Protein AF-A0A433J4X3-F1 (afdb_monomer_lite)

Structure (mmCIF, N/CA/C/O backbone):
data_AF-A0A433J4X3-F1
#
_entry.id   AF-A0A433J4X3-F1
#
loop_
_atom_site.group_PDB
_atom_site.id
_atom_site.type_symbol
_atom_site.label_atom_id
_atom_site.label_alt_id
_atom_site.label_comp_id
_atom_site.label_asym_id
_atom_site.label_entity_id
_atom_site.label_seq_id
_atom_site.pdbx_PDB_ins_code
_atom_site.Cartn_x
_atom_site.Cartn_y
_atom_site.Cartn_z
_atom_site.occupancy
_atom_site.B_iso_or_equiv
_atom_site.auth_seq_id
_atom_site.auth_comp_id
_atom_site.auth_asym_id
_atom_site.auth_atom_id
_atom_site.pdbx_PDB_model_num
ATOM 1 N N . MET A 1 1 ? 2.287 26.357 14.804 1.00 35.00 1 MET A N 1
ATOM 2 C CA . MET A 1 1 ? 3.173 26.272 13.623 1.00 35.00 1 MET A CA 1
ATOM 3 C C . MET A 1 1 ? 3.829 24.901 13.624 1.00 35.00 1 MET A C 1
ATOM 5 O O . MET A 1 1 ? 4.720 24.674 14.429 1.00 35.00 1 MET A O 1
ATOM 9 N N . MET A 1 2 ? 3.340 23.962 12.811 1.00 36.38 2 MET A N 1
ATOM 10 C CA . MET A 1 2 ? 4.024 22.681 12.605 1.00 36.38 2 MET A CA 1
ATOM 11 C C . MET A 1 2 ? 5.151 22.910 11.601 1.00 36.38 2 MET A C 1
ATOM 13 O O . MET A 1 2 ? 4.906 23.306 10.465 1.00 36.38 2 MET A O 1
ATOM 17 N N . THR A 1 3 ? 6.387 22.731 12.049 1.00 40.00 3 THR A N 1
ATOM 18 C CA . THR A 1 3 ? 7.585 22.833 11.221 1.00 40.00 3 THR A CA 1
ATOM 19 C C . THR A 1 3 ? 7.643 21.631 10.280 1.00 40.00 3 THR A C 1
ATOM 21 O O . THR A 1 3 ? 7.841 20.490 10.691 1.00 40.00 3 THR A O 1
ATOM 24 N N . THR A 1 4 ? 7.439 21.878 8.990 1.00 45.84 4 THR A N 1
ATOM 25 C CA . THR A 1 4 ? 7.621 20.883 7.932 1.00 45.84 4 THR A CA 1
ATOM 26 C C . THR A 1 4 ? 9.094 20.487 7.868 1.00 45.84 4 THR A C 1
ATOM 28 O O . THR A 1 4 ? 9.933 21.303 7.497 1.00 45.84 4 THR A O 1
ATOM 31 N N . ASN A 1 5 ? 9.430 19.247 8.229 1.00 43.75 5 ASN A N 1
ATOM 32 C CA . ASN A 1 5 ? 10.753 18.677 7.980 1.00 43.75 5 ASN A CA 1
ATOM 33 C C . ASN A 1 5 ? 10.866 18.301 6.483 1.00 43.75 5 ASN A C 1
ATOM 35 O O . ASN A 1 5 ? 10.242 17.326 6.062 1.00 43.75 5 ASN A O 1
ATOM 39 N N . PRO A 1 6 ? 11.653 19.022 5.666 1.00 46.12 6 PRO A N 1
ATOM 40 C CA . PRO A 1 6 ? 11.656 18.905 4.201 1.00 46.12 6 PRO A CA 1
ATOM 41 C C . PRO A 1 6 ? 12.252 17.590 3.654 1.00 46.12 6 PRO A C 1
ATOM 43 O O . PRO A 1 6 ? 12.375 17.424 2.445 1.00 46.12 6 PRO A O 1
ATOM 46 N N . ARG A 1 7 ? 12.645 16.642 4.516 1.00 50.00 7 ARG A N 1
ATOM 47 C CA . ARG A 1 7 ? 13.351 15.407 4.125 1.00 50.00 7 ARG A CA 1
ATOM 48 C C . ARG A 1 7 ? 12.461 14.178 3.910 1.00 50.00 7 ARG A C 1
ATOM 50 O O . ARG A 1 7 ? 12.948 13.190 3.377 1.00 50.00 7 ARG A O 1
ATOM 57 N N . ALA A 1 8 ? 11.183 14.206 4.288 1.00 50.12 8 ALA A N 1
ATOM 58 C CA . ALA A 1 8 ? 10.330 13.009 4.258 1.00 50.12 8 ALA A CA 1
ATOM 59 C C . ALA A 1 8 ? 9.832 12.612 2.850 1.00 50.12 8 ALA A C 1
ATOM 61 O O . ALA A 1 8 ? 9.922 11.439 2.486 1.00 50.12 8 ALA A O 1
ATOM 62 N N . ALA A 1 9 ? 9.379 13.569 2.032 1.00 56.31 9 ALA A N 1
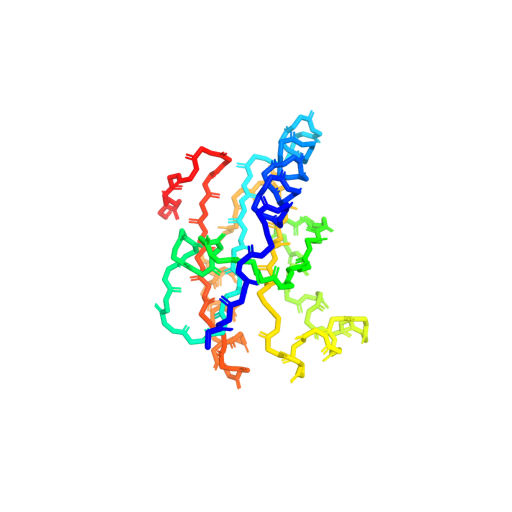ATOM 63 C CA . ALA A 1 9 ? 8.945 13.299 0.655 1.00 56.31 9 ALA A CA 1
ATOM 64 C C . ALA A 1 9 ? 10.083 12.774 -0.259 1.00 56.31 9 ALA A C 1
ATOM 66 O O . ALA A 1 9 ? 9.862 11.791 -0.972 1.00 56.31 9 ALA A O 1
ATOM 67 N N . PRO A 1 10 ? 11.326 13.308 -0.185 1.00 62.28 10 PRO A N 1
ATOM 68 C CA . PRO A 1 10 ? 12.467 12.751 -0.918 1.00 62.28 10 PRO A CA 1
ATOM 69 C C . PRO A 1 10 ? 12.773 11.284 -0.583 1.00 62.28 10 PRO A C 1
ATOM 71 O O . PRO A 1 10 ? 13.151 10.517 -1.466 1.00 62.28 10 PRO A O 1
ATOM 74 N N . ILE A 1 11 ? 12.595 10.870 0.679 1.00 70.75 11 ILE A N 1
ATOM 75 C CA . ILE A 1 11 ? 12.888 9.497 1.121 1.00 70.75 11 ILE A CA 1
ATOM 76 C C . ILE A 1 11 ? 11.893 8.504 0.516 1.00 70.75 11 ILE A C 1
ATOM 78 O O . ILE A 1 11 ? 12.295 7.438 0.051 1.00 70.75 11 ILE A O 1
ATOM 82 N N . LEU A 1 12 ? 10.601 8.837 0.501 1.00 74.19 12 LEU A N 1
ATOM 83 C CA . LEU A 1 12 ? 9.590 7.967 -0.095 1.00 74.19 12 LEU A CA 1
ATOM 84 C C . LEU A 1 12 ? 9.782 7.840 -1.612 1.00 74.19 12 LEU A C 1
ATOM 86 O O . LEU A 1 12 ? 9.757 6.726 -2.132 1.00 74.19 12 LEU A O 1
ATOM 90 N N . ALA A 1 13 ? 10.052 8.953 -2.301 1.00 77.50 13 ALA A N 1
ATOM 91 C CA . ALA A 1 13 ? 10.340 8.949 -3.733 1.00 77.50 13 ALA A CA 1
ATOM 92 C C . ALA A 1 13 ? 11.565 8.079 -4.070 1.00 77.50 13 ALA A C 1
ATOM 94 O O . ALA A 1 13 ? 11.505 7.255 -4.982 1.00 77.50 13 ALA A O 1
ATOM 95 N N . ALA A 1 14 ? 12.645 8.188 -3.288 1.00 80.88 14 ALA A N 1
ATOM 96 C CA . ALA A 1 14 ? 13.832 7.352 -3.457 1.00 80.88 14 ALA A CA 1
ATOM 97 C C . ALA A 1 14 ? 13.534 5.860 -3.222 1.00 80.88 14 ALA A C 1
ATOM 99 O O . ALA A 1 14 ? 13.976 5.014 -3.996 1.00 80.88 14 ALA A O 1
ATOM 100 N N . ARG A 1 15 ? 12.740 5.519 -2.194 1.00 80.06 15 ARG A N 1
ATOM 101 C CA . ARG A 1 15 ? 12.317 4.130 -1.938 1.00 80.06 15 ARG A CA 1
ATOM 102 C C . ARG A 1 15 ? 11.501 3.569 -3.100 1.00 80.06 15 ARG A C 1
ATOM 104 O O . ARG A 1 15 ? 11.771 2.454 -3.535 1.00 80.06 15 ARG A O 1
ATOM 111 N N . ILE A 1 16 ? 10.544 4.339 -3.618 1.00 82.88 16 ILE A N 1
ATOM 112 C CA . ILE A 1 16 ? 9.741 3.949 -4.784 1.00 82.88 16 ILE A CA 1
ATOM 113 C C . ILE A 1 16 ? 10.646 3.720 -5.995 1.00 82.88 16 ILE A C 1
ATOM 115 O O . ILE A 1 16 ? 10.572 2.655 -6.599 1.00 82.88 16 ILE A O 1
ATOM 119 N N . ALA A 1 17 ? 11.557 4.648 -6.300 1.00 84.88 17 ALA A N 1
ATOM 120 C CA . ALA A 1 17 ? 12.494 4.509 -7.415 1.00 84.88 17 ALA A CA 1
ATOM 121 C C . ALA A 1 17 ? 13.345 3.228 -7.319 1.00 84.88 17 ALA A C 1
ATOM 123 O O . ALA A 1 17 ? 13.544 2.540 -8.325 1.00 84.88 17 ALA A O 1
ATOM 124 N N . THR A 1 18 ? 13.784 2.857 -6.113 1.00 86.44 18 THR A N 1
ATOM 125 C CA . THR A 1 18 ? 14.485 1.589 -5.869 1.00 86.44 18 THR A CA 1
ATOM 126 C C . THR A 1 18 ? 13.606 0.381 -6.193 1.00 86.44 18 THR A C 1
ATOM 128 O O . THR A 1 18 ? 14.058 -0.530 -6.884 1.00 86.44 18 THR A O 1
ATOM 131 N N . PHE A 1 19 ? 12.343 0.362 -5.755 1.00 85.31 19 PHE A N 1
ATOM 132 C CA . PHE A 1 19 ? 11.434 -0.755 -6.050 1.00 85.31 19 PHE A CA 1
ATOM 133 C C . PHE A 1 19 ? 11.106 -0.870 -7.538 1.00 85.31 19 PHE A C 1
ATOM 135 O O . PHE A 1 19 ? 11.081 -1.973 -8.082 1.00 85.31 19 PHE A O 1
ATOM 142 N N . VAL A 1 20 ? 10.918 0.262 -8.213 1.00 85.75 20 VAL A N 1
ATOM 143 C CA . VAL A 1 20 ? 10.679 0.306 -9.659 1.00 85.75 20 VAL A CA 1
ATOM 144 C C . VAL A 1 20 ? 11.883 -0.255 -10.411 1.00 85.75 20 VAL A C 1
ATOM 146 O O . VAL A 1 20 ? 11.716 -1.110 -11.278 1.00 85.75 20 VAL A O 1
ATOM 149 N N . SER A 1 21 ? 13.094 0.144 -10.016 1.00 86.75 21 SER A N 1
ATOM 150 C CA . SER A 1 21 ? 14.344 -0.389 -10.577 1.00 86.75 21 SER A CA 1
ATOM 151 C C . SER A 1 21 ? 14.513 -1.891 -10.312 1.00 86.75 21 SER A C 1
ATOM 153 O O . SER A 1 21 ? 15.135 -2.590 -11.104 1.00 86.75 21 SER A O 1
ATOM 155 N N . ALA A 1 22 ? 13.912 -2.404 -9.235 1.00 86.56 22 ALA A N 1
ATOM 156 C CA . ALA A 1 22 ? 13.862 -3.826 -8.900 1.00 86.56 22 ALA A CA 1
ATOM 157 C C . ALA A 1 22 ? 12.695 -4.588 -9.570 1.00 86.56 22 ALA A C 1
ATOM 159 O O . ALA A 1 22 ? 12.395 -5.713 -9.173 1.00 86.56 22 ALA A O 1
ATOM 160 N N . GLY A 1 23 ? 12.015 -4.000 -10.562 1.00 87.62 23 GLY A N 1
ATOM 161 C CA . GLY A 1 23 ? 10.952 -4.675 -11.315 1.00 87.62 23 GLY A CA 1
ATOM 162 C C . GLY A 1 23 ? 9.583 -4.676 -10.630 1.00 87.62 23 GLY A C 1
ATOM 163 O O . GLY A 1 23 ? 8.747 -5.528 -10.929 1.00 87.62 23 GLY A O 1
ATOM 164 N N . ARG A 1 24 ? 9.321 -3.722 -9.726 1.00 87.50 24 ARG A N 1
ATOM 165 C CA . ARG A 1 24 ? 8.017 -3.526 -9.069 1.00 87.50 24 ARG A CA 1
ATOM 166 C C . ARG A 1 24 ? 7.354 -2.227 -9.559 1.00 87.50 24 ARG A C 1
ATOM 168 O O . ARG A 1 24 ? 7.376 -1.227 -8.842 1.00 87.50 24 ARG A O 1
ATOM 175 N N . PRO A 1 25 ? 6.806 -2.189 -10.788 1.00 88.00 25 PRO A N 1
ATOM 176 C CA . PRO A 1 25 ? 6.322 -0.950 -11.388 1.00 88.00 25 PRO A CA 1
ATOM 177 C C . PRO A 1 25 ? 4.891 -0.575 -10.973 1.00 88.00 25 PRO A C 1
ATOM 179 O O . PRO A 1 25 ? 4.354 0.382 -11.520 1.00 88.00 25 PRO A O 1
ATOM 182 N N . TYR A 1 26 ? 4.257 -1.310 -10.054 1.00 88.94 26 TYR A N 1
ATOM 183 C CA . TYR A 1 26 ? 2.890 -1.046 -9.597 1.00 88.94 26 TYR A CA 1
ATOM 184 C C . TYR A 1 26 ? 2.866 -0.792 -8.094 1.00 88.94 26 TYR A C 1
ATOM 186 O O . TYR A 1 26 ? 3.521 -1.502 -7.329 1.00 88.94 26 TYR A O 1
ATOM 194 N N . LEU A 1 27 ? 2.083 0.191 -7.665 1.00 88.94 27 LEU A N 1
ATOM 195 C CA . LEU A 1 27 ? 1.948 0.593 -6.274 1.00 88.94 27 LEU A CA 1
ATOM 196 C C . LEU A 1 27 ? 0.490 0.474 -5.845 1.00 88.94 27 LEU A C 1
ATOM 198 O O . LEU A 1 27 ? -0.411 0.972 -6.515 1.00 88.94 27 LEU A O 1
ATOM 202 N N . VAL A 1 28 ? 0.260 -0.152 -4.694 1.00 89.81 28 VAL A N 1
ATOM 203 C CA . VAL A 1 28 ? -1.010 -0.033 -3.979 1.00 89.81 28 VAL A CA 1
ATOM 204 C C . VAL A 1 28 ? -0.785 0.840 -2.758 1.00 89.81 28 VAL A C 1
ATOM 206 O O . VAL A 1 28 ? -0.006 0.503 -1.867 1.00 89.81 28 VAL A O 1
ATOM 209 N N . TRP A 1 29 ? -1.487 1.958 -2.714 1.00 89.56 29 TRP A N 1
ATOM 210 C CA . TRP A 1 29 ? -1.460 2.909 -1.618 1.00 89.56 29 TRP A CA 1
ATOM 211 C C . TRP A 1 29 ? -2.604 2.610 -0.670 1.00 89.56 29 TRP A C 1
ATOM 213 O O . TRP A 1 29 ? -3.744 2.513 -1.115 1.00 89.56 29 TRP A O 1
ATOM 223 N N . ALA A 1 30 ? -2.320 2.504 0.624 1.00 90.44 30 ALA A N 1
ATOM 224 C CA . ALA A 1 30 ? -3.328 2.507 1.670 1.00 90.44 30 ALA A CA 1
ATOM 225 C C . ALA A 1 30 ? -3.177 3.771 2.506 1.00 90.44 30 ALA A C 1
ATOM 227 O O . ALA A 1 30 ? -2.252 3.886 3.311 1.00 90.44 30 ALA A O 1
ATOM 228 N N . ILE A 1 31 ? -4.109 4.705 2.339 1.00 91.69 31 ILE A N 1
ATOM 229 C CA . ILE A 1 31 ? -4.118 5.972 3.074 1.00 91.69 31 ILE A CA 1
ATOM 230 C C . ILE A 1 31 ? -5.297 5.962 4.050 1.00 91.69 31 ILE A C 1
ATOM 232 O O . ILE A 1 31 ? -6.400 5.579 3.657 1.00 91.69 31 ILE A O 1
ATOM 236 N N . PRO A 1 32 ? -5.097 6.345 5.319 1.00 91.19 32 PRO A N 1
ATOM 237 C CA . PRO A 1 32 ? -6.205 6.532 6.238 1.00 91.19 32 PRO A CA 1
ATOM 238 C C . PRO A 1 32 ? -7.033 7.756 5.831 1.00 91.19 32 PRO A C 1
ATOM 240 O O . PRO A 1 32 ? -6.482 8.825 5.570 1.00 91.19 32 PRO A O 1
ATOM 243 N N . GLY A 1 33 ? -8.356 7.596 5.801 1.00 88.06 33 GLY A N 1
ATOM 244 C CA . GLY A 1 33 ? -9.281 8.623 5.313 1.00 88.06 33 GLY A CA 1
ATOM 245 C C . GLY A 1 33 ? -9.422 8.651 3.786 1.00 88.06 33 GLY A C 1
ATOM 246 O O . GLY A 1 33 ? -9.165 7.656 3.109 1.00 88.06 33 GLY A O 1
ATOM 247 N N . ASP A 1 34 ? -9.868 9.792 3.255 1.00 86.12 34 ASP A N 1
ATOM 248 C CA . ASP A 1 34 ? -10.293 9.929 1.851 1.00 86.12 34 ASP A CA 1
ATOM 249 C C . ASP A 1 34 ? -9.334 10.714 0.952 1.00 86.12 34 ASP A C 1
ATOM 251 O O . ASP A 1 34 ? -9.543 10.781 -0.260 1.00 86.12 34 ASP A O 1
ATOM 255 N N . GLN A 1 35 ? -8.279 11.285 1.528 1.00 86.75 35 GLN A N 1
ATOM 256 C CA . GLN A 1 35 ? -7.295 12.071 0.790 1.00 86.75 35 GLN A CA 1
ATOM 257 C C . GLN A 1 35 ? -6.491 11.192 -0.193 1.00 86.75 35 GLN A C 1
ATOM 259 O O . GLN A 1 35 ? -6.063 10.094 0.181 1.00 86.75 35 GLN A O 1
ATOM 264 N N . PRO A 1 36 ? -6.262 11.646 -1.437 1.00 85.19 36 PRO A N 1
ATOM 265 C CA . PRO A 1 36 ? -5.496 10.898 -2.429 1.00 85.19 36 PRO A CA 1
ATOM 266 C C . PRO A 1 36 ? -4.001 10.797 -2.059 1.00 85.19 36 PRO A C 1
ATOM 268 O O . PRO A 1 36 ? -3.501 11.619 -1.285 1.00 85.19 36 PRO A O 1
ATOM 271 N N . PRO A 1 37 ? -3.248 9.833 -2.632 1.00 86.75 37 PRO A N 1
ATOM 272 C CA . PRO A 1 37 ? -1.841 9.602 -2.288 1.00 86.75 37 PRO A CA 1
ATOM 273 C C . PRO A 1 37 ? -0.950 10.838 -2.444 1.00 86.75 37 PRO A C 1
ATOM 275 O O . PRO A 1 37 ? -0.135 11.114 -1.565 1.00 86.75 37 PRO A O 1
ATOM 278 N N . ALA A 1 38 ? -1.139 11.614 -3.516 1.00 82.12 38 ALA A N 1
ATOM 279 C CA . ALA A 1 38 ? -0.369 12.831 -3.768 1.00 82.12 38 ALA A CA 1
ATOM 280 C C . ALA A 1 38 ? -0.497 13.856 -2.627 1.00 82.12 38 ALA A C 1
ATOM 282 O O . ALA A 1 38 ? 0.500 14.434 -2.204 1.00 82.12 38 ALA A O 1
ATOM 283 N N . GLU A 1 39 ? -1.704 14.042 -2.087 1.00 82.44 39 GLU A N 1
ATOM 284 C CA . GLU A 1 39 ? -1.957 14.955 -0.967 1.00 82.44 39 GLU A CA 1
ATOM 285 C C . GLU A 1 39 ? -1.463 14.368 0.357 1.00 82.44 39 GLU A C 1
ATOM 287 O O . GLU A 1 39 ? -0.786 15.047 1.129 1.00 82.44 39 GLU A O 1
ATOM 292 N N . ALA A 1 40 ? -1.732 13.080 0.591 1.00 82.56 40 ALA A N 1
ATOM 293 C CA . ALA A 1 40 ? -1.320 12.373 1.800 1.00 82.56 40 ALA A CA 1
ATOM 294 C C . ALA A 1 40 ? 0.199 12.399 2.024 1.00 82.56 40 ALA A C 1
ATOM 296 O O . ALA A 1 40 ? 0.654 12.393 3.166 1.00 82.56 40 ALA A O 1
ATOM 297 N N . MET A 1 41 ? 0.965 12.414 0.929 1.00 75.81 41 MET A N 1
ATOM 298 C CA . MET A 1 41 ? 2.428 12.351 0.922 1.00 75.81 41 MET A CA 1
ATOM 299 C C . MET A 1 41 ? 3.098 13.709 0.665 1.00 75.81 41 MET A C 1
ATOM 301 O O . MET A 1 41 ? 4.326 13.793 0.689 1.00 75.81 41 MET A O 1
ATOM 305 N N . ALA A 1 42 ? 2.322 14.773 0.425 1.00 74.12 42 ALA A N 1
ATOM 306 C CA . ALA A 1 42 ? 2.853 16.123 0.228 1.00 74.12 42 ALA A CA 1
ATOM 307 C C . ALA A 1 42 ? 3.459 16.699 1.520 1.00 74.12 42 ALA A C 1
ATOM 309 O O . ALA A 1 42 ? 4.401 17.493 1.478 1.00 74.12 42 ALA A O 1
ATOM 310 N N . ALA A 1 43 ? 2.934 16.289 2.676 1.00 67.81 43 ALA A N 1
ATOM 311 C CA . ALA A 1 43 ? 3.459 16.663 3.981 1.00 67.81 43 ALA A CA 1
ATOM 312 C C . ALA A 1 43 ? 4.456 15.615 4.509 1.00 67.81 43 ALA A C 1
ATOM 314 O O . ALA A 1 43 ? 4.402 14.447 4.123 1.00 67.81 43 ALA A O 1
ATOM 315 N N . PRO A 1 44 ? 5.345 15.984 5.449 1.00 65.88 44 PRO A N 1
ATOM 316 C CA . PRO A 1 44 ? 6.178 15.018 6.146 1.00 65.88 44 PRO A CA 1
ATOM 317 C C . PRO A 1 44 ? 5.325 14.065 6.985 1.00 65.88 44 PRO A C 1
ATOM 319 O O . PRO A 1 44 ? 4.974 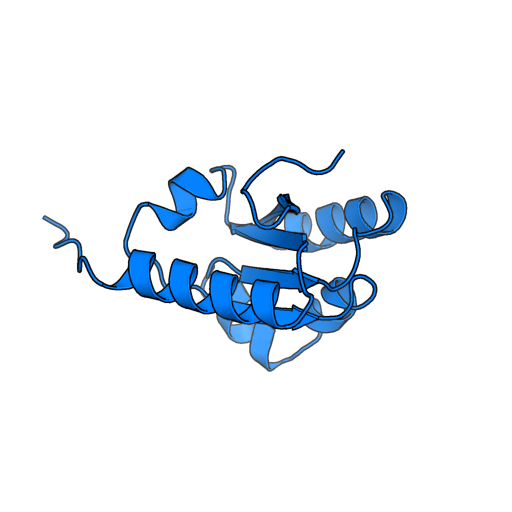14.357 8.125 1.00 65.88 44 PRO A O 1
ATOM 322 N N . CYS A 1 45 ? 4.993 12.913 6.416 1.00 67.94 45 CYS A N 1
ATOM 323 C CA . CYS A 1 45 ? 4.267 11.856 7.095 1.00 67.94 45 CYS A CA 1
ATOM 324 C C . CYS A 1 45 ? 5.176 10.645 7.309 1.00 67.94 45 CYS A C 1
ATOM 326 O O . CYS A 1 45 ? 5.999 10.292 6.458 1.00 67.94 45 CYS A O 1
ATOM 328 N N . LEU A 1 46 ? 5.003 9.969 8.446 1.00 72.19 46 LEU A N 1
ATOM 329 C CA . LEU A 1 46 ? 5.518 8.615 8.590 1.00 72.19 46 LEU A CA 1
ATOM 330 C C . LEU A 1 46 ? 4.837 7.757 7.519 1.00 72.19 46 LEU A C 1
ATOM 332 O O . LEU A 1 46 ? 3.620 7.806 7.391 1.00 72.19 46 LEU A O 1
ATOM 336 N N . SER A 1 47 ? 5.605 6.999 6.744 1.00 76.88 47 SER A N 1
ATOM 337 C CA . SER A 1 47 ? 5.072 6.046 5.771 1.00 76.88 47 SER A CA 1
ATOM 338 C C . SER A 1 47 ? 5.830 4.729 5.865 1.00 76.88 47 SER A C 1
ATOM 340 O O . SER A 1 47 ? 7.039 4.691 6.126 1.00 76.88 47 SER A O 1
ATOM 342 N N . ALA A 1 48 ? 5.110 3.631 5.663 1.00 78.88 48 ALA A N 1
ATOM 343 C CA . ALA A 1 48 ? 5.692 2.299 5.644 1.00 78.88 48 ALA A CA 1
ATOM 344 C C . ALA A 1 48 ? 5.549 1.697 4.245 1.00 78.88 48 ALA A C 1
ATOM 346 O O . ALA A 1 48 ? 4.444 1.556 3.727 1.00 78.88 48 ALA A O 1
ATOM 347 N N . THR A 1 49 ? 6.680 1.361 3.626 1.00 80.31 49 THR A N 1
ATOM 348 C CA . THR A 1 49 ? 6.711 0.723 2.308 1.00 80.31 49 THR A CA 1
ATOM 349 C C . THR A 1 49 ? 7.075 -0.744 2.446 1.00 80.31 49 THR A C 1
ATOM 351 O O . THR A 1 49 ? 8.102 -1.068 3.044 1.00 80.31 49 THR A O 1
ATOM 354 N N . PHE A 1 50 ? 6.256 -1.602 1.851 1.00 77.94 50 PHE A N 1
ATOM 355 C CA . PHE A 1 50 ? 6.386 -3.050 1.864 1.00 77.94 50 PHE A CA 1
ATOM 356 C C . PHE A 1 50 ? 6.563 -3.564 0.442 1.00 77.94 50 PHE A C 1
ATOM 358 O O . PHE A 1 50 ? 5.928 -3.078 -0.497 1.00 77.94 50 PHE A O 1
ATOM 365 N N . MET A 1 51 ? 7.394 -4.589 0.297 1.00 76.81 51 MET A N 1
ATOM 366 C CA . MET A 1 51 ? 7.469 -5.367 -0.932 1.00 76.81 51 MET A CA 1
ATOM 367 C C . MET A 1 51 ? 6.508 -6.533 -0.807 1.00 76.81 51 MET A C 1
ATOM 369 O O . MET A 1 51 ? 6.660 -7.366 0.086 1.00 76.81 51 MET A O 1
ATOM 373 N N . VAL A 1 52 ? 5.522 -6.600 -1.690 1.00 71.25 52 VAL A N 1
ATOM 374 C CA . VAL A 1 52 ? 4.591 -7.723 -1.723 1.00 71.25 52 VAL A CA 1
ATOM 375 C C . VAL A 1 52 ? 4.344 -8.108 -3.161 1.00 71.25 52 VAL A C 1
ATOM 377 O O . VAL A 1 52 ? 4.220 -7.259 -4.039 1.00 71.25 52 VAL A O 1
ATOM 380 N N . ASP A 1 53 ? 4.218 -9.402 -3.419 1.00 66.88 53 ASP A N 1
ATOM 381 C CA . ASP A 1 53 ? 3.660 -9.791 -4.698 1.00 66.88 53 ASP A CA 1
ATOM 382 C C . ASP A 1 53 ? 2.178 -9.386 -4.746 1.00 66.88 53 ASP A C 1
ATOM 384 O O . ASP A 1 53 ? 1.479 -9.377 -3.724 1.00 66.88 53 ASP A O 1
ATOM 388 N N . GLY A 1 54 ? 1.680 -9.049 -5.934 1.00 54.50 54 GLY A N 1
ATOM 389 C CA . GLY A 1 54 ? 0.357 -8.460 -6.138 1.00 54.50 54 GLY A CA 1
ATOM 390 C C . GLY A 1 54 ? -0.792 -9.342 -5.642 1.00 54.50 54 GLY A C 1
ATOM 391 O O . GLY A 1 54 ? -1.917 -8.866 -5.567 1.00 54.50 54 GLY A O 1
ATOM 392 N N . GLY A 1 55 ? -0.552 -10.604 -5.258 1.00 58.97 55 GLY A N 1
ATOM 393 C CA . GLY A 1 55 ? -1.480 -11.519 -4.577 1.00 58.97 55 GLY A CA 1
ATOM 394 C C . GLY A 1 55 ? -1.510 -11.421 -3.039 1.00 58.97 55 GLY A C 1
ATOM 395 O O . GLY A 1 55 ? -2.541 -11.735 -2.442 1.00 58.97 55 GLY A O 1
ATOM 396 N N . CYS A 1 56 ? -0.463 -10.885 -2.411 1.00 60.25 56 CYS A N 1
ATOM 397 C CA . CYS A 1 56 ? -0.172 -11.039 -0.982 1.00 60.25 56 CYS A CA 1
ATOM 398 C C . CYS A 1 56 ? -0.544 -9.839 -0.098 1.00 60.25 56 CYS A C 1
ATOM 400 O O . CYS A 1 56 ? -0.505 -9.968 1.120 1.00 60.25 56 CYS A O 1
ATOM 402 N N . ALA A 1 57 ? -0.970 -8.695 -0.650 1.00 64.88 57 ALA A N 1
ATOM 403 C CA . ALA A 1 57 ? -1.263 -7.506 0.171 1.00 64.88 57 ALA A CA 1
ATOM 404 C C . ALA A 1 57 ? -2.358 -7.727 1.243 1.00 64.88 57 ALA A C 1
ATOM 406 O O . ALA A 1 57 ? -2.355 -7.068 2.274 1.00 64.88 57 ALA A O 1
ATOM 407 N N . LEU A 1 58 ? -3.279 -8.680 1.037 1.00 67.75 58 LEU A N 1
ATOM 408 C CA . LEU A 1 58 ? -4.264 -9.057 2.063 1.00 67.75 58 LEU A CA 1
ATOM 409 C C . LEU A 1 58 ? -3.651 -9.943 3.161 1.00 67.75 58 LEU A C 1
ATOM 411 O O . LEU A 1 58 ? -4.058 -9.860 4.310 1.00 67.75 58 LEU A O 1
ATOM 415 N N . VAL A 1 59 ? -2.675 -10.786 2.812 1.00 69.56 59 VAL A N 1
ATOM 416 C CA . VAL A 1 59 ? -1.918 -11.596 3.781 1.00 69.56 59 VAL A CA 1
ATOM 417 C C . VAL A 1 59 ? -1.083 -10.679 4.671 1.00 69.56 59 VAL A C 1
ATOM 419 O O . VAL A 1 59 ? -1.010 -10.902 5.872 1.00 69.56 59 VAL A O 1
ATOM 422 N N . ALA A 1 60 ? -0.554 -9.596 4.096 1.00 68.31 60 ALA A N 1
ATOM 423 C CA . ALA A 1 60 ? 0.177 -8.571 4.825 1.00 68.31 60 A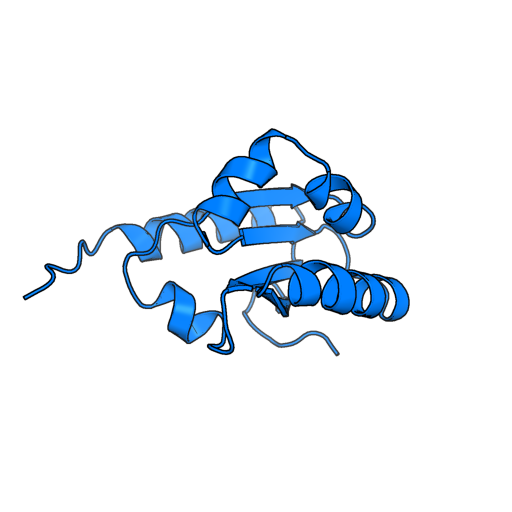LA A CA 1
ATOM 424 C C . ALA A 1 60 ? -0.677 -7.900 5.925 1.00 68.31 60 ALA A C 1
ATOM 426 O O . ALA A 1 60 ? -0.150 -7.542 6.966 1.00 68.31 60 ALA A O 1
ATOM 427 N N . LEU A 1 61 ? -2.005 -7.794 5.782 1.00 71.25 61 LEU A N 1
ATOM 428 C CA . LEU A 1 61 ? -2.856 -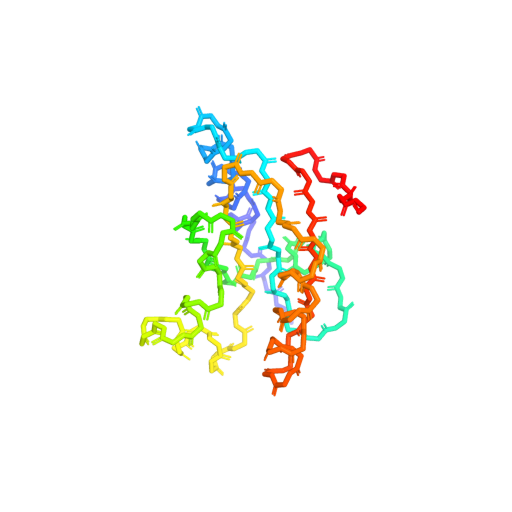7.270 6.867 1.00 71.25 61 LEU A CA 1
ATOM 429 C C . LEU A 1 61 ? -2.840 -8.132 8.139 1.00 71.25 61 LEU A C 1
ATOM 431 O O . LEU A 1 61 ? -3.080 -7.609 9.223 1.00 71.25 61 LEU A O 1
ATOM 435 N N . ASN A 1 62 ? -2.556 -9.428 8.007 1.00 72.81 62 ASN A N 1
ATOM 436 C CA . ASN A 1 62 ? -2.398 -10.339 9.141 1.00 72.81 62 ASN A CA 1
ATOM 437 C C . ASN A 1 62 ? -0.956 -10.367 9.666 1.00 72.81 62 ASN A C 1
ATOM 439 O O . ASN A 1 62 ? -0.657 -11.123 10.588 1.00 72.81 62 ASN A O 1
ATOM 443 N N . ASP A 1 63 ? -0.058 -9.571 9.081 1.00 76.19 63 ASP A N 1
ATOM 444 C CA . ASP A 1 63 ? 1.308 -9.443 9.558 1.00 76.19 63 ASP A CA 1
ATOM 445 C C . ASP A 1 63 ? 1.310 -8.630 10.871 1.00 76.19 63 ASP A C 1
ATOM 447 O O . ASP A 1 63 ? 0.848 -7.476 10.909 1.00 76.19 63 ASP A O 1
ATOM 451 N N . PRO A 1 64 ? 1.822 -9.195 11.979 1.00 74.00 64 PRO A N 1
ATOM 452 C CA . PRO A 1 64 ? 1.892 -8.489 13.254 1.00 74.00 64 PRO A CA 1
ATOM 453 C C . PRO A 1 64 ? 2.719 -7.195 13.169 1.00 74.00 64 PRO A C 1
ATOM 455 O O . PRO A 1 64 ? 2.421 -6.239 13.889 1.00 74.00 64 PRO A O 1
ATOM 458 N N . HIS A 1 65 ? 3.691 -7.100 12.257 1.00 71.75 65 HIS A N 1
ATOM 459 C CA . HIS A 1 65 ? 4.469 -5.881 12.033 1.00 71.75 65 HIS A CA 1
ATOM 460 C C . HIS A 1 65 ? 3.626 -4.758 11.413 1.00 71.75 65 HIS A C 1
ATOM 462 O O . HIS A 1 65 ? 3.821 -3.585 11.736 1.00 71.75 65 HIS A O 1
ATOM 468 N N . LEU A 1 66 ? 2.639 -5.097 10.579 1.00 77.06 66 LEU A N 1
ATOM 469 C CA . LEU A 1 66 ? 1.706 -4.132 9.988 1.00 77.06 66 LEU A CA 1
ATOM 470 C C . LEU A 1 66 ? 0.667 -3.624 10.987 1.00 77.06 66 LEU A C 1
ATOM 472 O O . LEU A 1 66 ? 0.211 -2.484 10.879 1.00 77.06 66 LEU A O 1
ATOM 476 N N . THR A 1 67 ? 0.353 -4.421 12.008 1.00 80.69 67 THR A N 1
ATOM 477 C CA . THR A 1 67 ? -0.628 -4.062 13.040 1.00 80.69 67 THR A CA 1
ATOM 478 C C . THR A 1 67 ? -0.264 -2.753 13.748 1.00 80.69 67 THR A C 1
ATOM 480 O O . THR A 1 67 ? -1.143 -1.928 14.001 1.00 80.69 67 THR A O 1
ATOM 483 N N . ALA A 1 68 ? 1.022 -2.516 14.032 1.00 82.75 68 ALA A N 1
ATOM 484 C CA . ALA A 1 68 ? 1.473 -1.272 14.659 1.00 82.75 68 ALA A CA 1
ATOM 485 C C . ALA A 1 68 ? 1.248 -0.051 13.750 1.00 82.75 68 ALA A C 1
ATOM 487 O O . ALA A 1 68 ? 0.699 0.955 14.197 1.00 82.75 68 ALA A O 1
ATOM 488 N N . TYR A 1 69 ? 1.595 -0.156 12.464 1.00 86.69 69 TYR A N 1
ATOM 489 C CA . TYR A 1 69 ? 1.386 0.921 11.494 1.00 86.69 69 TYR A CA 1
ATOM 490 C C . TYR A 1 69 ? -0.102 1.231 11.276 1.00 86.69 69 TYR A C 1
ATOM 492 O O . TYR A 1 69 ? -0.485 2.399 11.242 1.00 86.69 69 TYR A O 1
ATOM 500 N N . ILE A 1 70 ? -0.948 0.198 11.205 1.00 85.56 70 ILE A N 1
ATOM 501 C CA . ILE A 1 70 ? -2.406 0.338 11.067 1.00 85.56 70 ILE A CA 1
ATOM 502 C C . ILE A 1 70 ? -3.010 1.028 12.295 1.00 85.56 70 ILE A C 1
ATOM 504 O O . ILE A 1 70 ? -3.816 1.950 12.156 1.00 85.56 70 ILE A O 1
ATOM 508 N N . ARG A 1 71 ? -2.603 0.618 13.506 1.00 84.62 71 ARG A N 1
ATOM 509 C CA . ARG A 1 71 ? -3.040 1.251 14.764 1.00 84.62 71 ARG A CA 1
ATOM 510 C C . ARG A 1 71 ? -2.659 2.727 14.821 1.00 84.62 71 ARG A C 1
ATOM 512 O O . ARG A 1 71 ? -3.463 3.541 15.257 1.00 84.62 71 ARG A O 1
ATOM 519 N N . LEU A 1 72 ? -1.461 3.063 14.349 1.00 87.94 72 LEU A N 1
ATOM 520 C CA . LEU A 1 72 ? -0.951 4.433 14.299 1.00 87.94 72 LEU A CA 1
ATOM 521 C C . LEU A 1 72 ? -1.476 5.244 13.104 1.00 87.94 72 LEU A C 1
ATOM 523 O O . LEU A 1 72 ? -1.046 6.380 12.924 1.00 87.94 72 LEU A O 1
ATOM 527 N N . LYS A 1 73 ? -2.385 4.688 12.287 1.00 88.00 73 LYS A N 1
ATOM 528 C CA . LYS A 1 73 ? -2.919 5.339 11.078 1.00 88.00 73 LYS A CA 1
ATOM 529 C C . LYS A 1 73 ? -1.803 5.858 10.166 1.00 8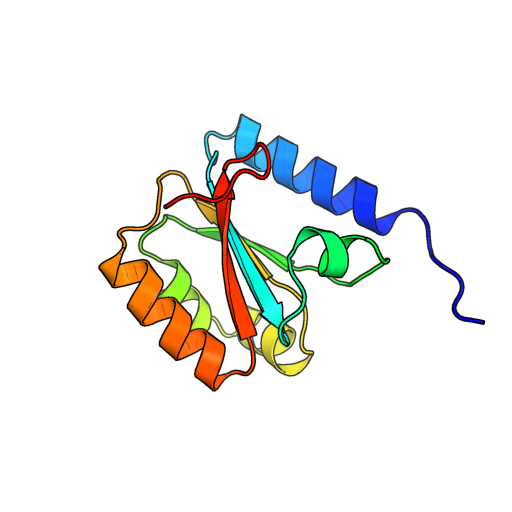8.00 73 LYS A C 1
ATOM 531 O O . LYS A 1 73 ? -1.862 6.960 9.631 1.00 88.00 73 LYS A O 1
ATOM 536 N N . VAL A 1 74 ? -0.771 5.041 9.991 1.00 87.81 74 VAL A N 1
ATOM 53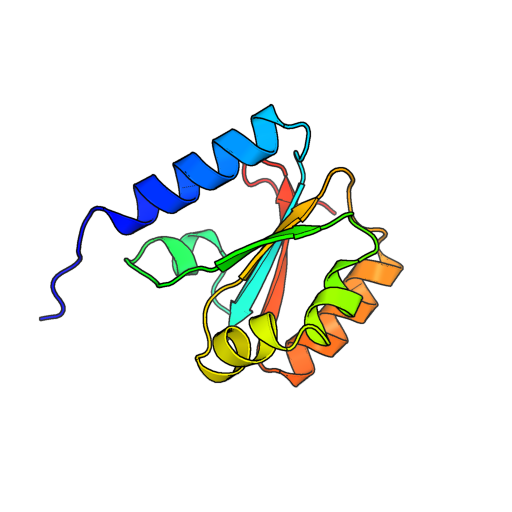7 C CA . VAL A 1 74 ? 0.351 5.332 9.099 1.00 87.81 74 VAL A CA 1
ATOM 538 C C . VAL A 1 74 ? -0.046 4.964 7.668 1.00 87.81 74 VAL A C 1
ATOM 540 O O . VAL A 1 74 ? -0.536 3.850 7.458 1.00 87.81 74 VAL A O 1
ATOM 543 N N . PRO A 1 75 ? 0.156 5.851 6.680 1.00 88.75 75 PRO A N 1
ATOM 544 C CA . PRO A 1 75 ? 0.065 5.502 5.271 1.00 88.75 75 PRO A CA 1
ATOM 545 C C . PRO A 1 75 ? 0.984 4.336 4.884 1.00 88.75 75 PRO A C 1
ATOM 547 O O . PRO A 1 75 ? 2.174 4.320 5.214 1.00 88.75 75 PRO A O 1
ATOM 550 N N . LEU A 1 76 ? 0.435 3.367 4.155 1.00 88.00 76 LEU A N 1
ATOM 551 C CA . LEU A 1 76 ? 1.152 2.174 3.713 1.00 88.00 76 LEU A CA 1
ATOM 552 C C . LEU A 1 76 ? 1.283 2.177 2.194 1.00 88.00 76 LEU A C 1
ATOM 554 O O . LEU A 1 76 ? 0.362 2.570 1.479 1.00 88.00 76 LEU A O 1
ATOM 558 N N . VAL A 1 77 ? 2.419 1.697 1.706 1.00 87.88 77 VAL A N 1
ATOM 559 C CA . VAL A 1 77 ? 2.706 1.581 0.277 1.00 87.88 77 VAL A CA 1
ATOM 560 C C . VAL A 1 77 ? 3.145 0.156 -0.011 1.00 87.88 77 VAL A C 1
ATOM 562 O O . VAL A 1 77 ? 4.085 -0.341 0.603 1.00 87.88 77 VAL A O 1
ATOM 565 N N . PHE A 1 78 ? 2.475 -0.505 -0.943 1.00 87.38 78 PHE A N 1
ATOM 566 C CA . PHE A 1 78 ? 2.775 -1.870 -1.357 1.00 87.38 78 PHE A CA 1
ATOM 567 C C . PHE A 1 78 ? 3.334 -1.857 -2.779 1.00 87.38 78 PHE A C 1
ATOM 569 O O . PHE A 1 78 ? 2.599 -1.582 -3.727 1.00 87.38 78 PHE A O 1
ATOM 576 N N . ALA A 1 79 ? 4.620 -2.166 -2.931 1.00 87.06 79 ALA A N 1
ATOM 577 C CA . ALA A 1 79 ? 5.262 -2.280 -4.236 1.00 87.06 79 ALA A CA 1
ATOM 578 C C . ALA A 1 79 ? 5.057 -3.688 -4.808 1.00 87.06 79 ALA A C 1
ATOM 580 O O . ALA A 1 79 ? 5.483 -4.670 -4.197 1.00 87.06 79 ALA A O 1
ATOM 581 N N . CYS A 1 80 ? 4.419 -3.771 -5.977 1.00 86.38 80 CYS A N 1
ATOM 582 C CA . CYS A 1 80 ? 3.966 -4.998 -6.629 1.00 86.38 80 CYS A CA 1
ATOM 583 C C . CYS A 1 80 ? 4.697 -5.228 -7.965 1.00 86.38 80 CYS A C 1
ATOM 585 O O . CYS A 1 80 ? 4.951 -4.291 -8.718 1.00 86.38 80 CYS A O 1
ATOM 587 N N . GLU A 1 81 ? 5.004 -6.492 -8.292 1.00 87.19 81 GLU A N 1
ATOM 588 C CA . GLU A 1 81 ? 5.618 -6.873 -9.593 1.00 87.19 81 GLU A CA 1
ATOM 589 C C . GLU A 1 81 ? 4.616 -6.755 -10.738 1.00 87.19 81 GLU A C 1
ATOM 591 O O . GLU A 1 81 ? 4.975 -6.547 -11.893 1.00 87.19 81 GLU A O 1
ATOM 596 N N . ARG A 1 82 ? 3.338 -6.944 -10.415 1.00 85.94 82 ARG A N 1
ATOM 597 C CA . ARG A 1 82 ? 2.240 -7.017 -11.368 1.00 85.94 82 ARG A CA 1
ATOM 598 C C . ARG A 1 82 ? 1.061 -6.234 -10.825 1.00 85.94 82 ARG A C 1
ATOM 600 O O . ARG A 1 82 ? 0.860 -6.178 -9.610 1.00 85.94 82 ARG A O 1
ATOM 607 N N . LYS A 1 83 ? 0.260 -5.721 -11.752 1.00 85.38 83 LYS A N 1
ATOM 608 C CA . LYS A 1 83 ? -1.062 -5.172 -11.478 1.00 85.38 83 LYS A CA 1
ATOM 609 C C . LYS A 1 83 ? -1.892 -6.160 -10.663 1.00 85.38 83 LYS A C 1
ATOM 611 O O . LYS A 1 83 ? -1.896 -7.369 -10.925 1.00 85.38 83 LYS A O 1
ATOM 616 N N . VAL A 1 84 ? -2.600 -5.644 -9.672 1.00 81.56 84 VAL A N 1
ATOM 617 C CA . VAL A 1 84 ? -3.512 -6.434 -8.862 1.00 81.56 84 VAL A CA 1
ATOM 618 C C . VAL A 1 84 ? -4.755 -6.737 -9.688 1.00 81.56 84 VAL A C 1
ATOM 620 O O . VAL A 1 84 ? -5.386 -5.857 -10.262 1.00 81.56 84 VAL A O 1
ATOM 623 N N . ASP A 1 85 ? -5.140 -8.011 -9.732 1.00 84.06 85 ASP A N 1
ATOM 624 C CA . ASP A 1 85 ? -6.412 -8.398 -10.339 1.00 84.06 85 ASP A CA 1
ATOM 625 C C . ASP A 1 85 ? -7.582 -7.627 -9.701 1.00 84.06 85 ASP A C 1
ATOM 627 O O . ASP A 1 85 ? -7.678 -7.521 -8.474 1.00 84.06 85 ASP A O 1
ATOM 631 N N . ARG A 1 86 ? -8.517 -7.148 -10.528 1.00 80.75 86 ARG A N 1
ATOM 632 C CA . ARG A 1 86 ? -9.632 -6.297 -10.092 1.00 80.75 86 ARG A CA 1
ATOM 633 C C . ARG A 1 86 ? -10.450 -6.912 -8.953 1.00 80.75 86 ARG A C 1
ATOM 635 O O . ARG A 1 86 ? -10.823 -6.201 -8.020 1.00 80.75 86 ARG A O 1
ATOM 642 N N . ARG A 1 87 ? -10.710 -8.228 -8.966 1.00 81.50 87 ARG A N 1
ATOM 643 C CA . ARG A 1 87 ? -11.455 -8.893 -7.877 1.00 81.50 87 ARG A CA 1
ATOM 644 C C . ARG A 1 87 ? -10.643 -8.906 -6.585 1.00 81.50 87 ARG A C 1
ATOM 646 O O . ARG A 1 87 ? -11.193 -8.666 -5.509 1.00 81.50 87 ARG A O 1
ATOM 653 N N . LYS A 1 88 ? -9.332 -9.149 -6.676 1.00 82.56 88 LYS A N 1
ATOM 654 C CA . LYS A 1 88 ? -8.426 -9.087 -5.518 1.00 82.56 88 LYS A CA 1
ATOM 655 C C . LYS A 1 88 ? -8.333 -7.667 -4.959 1.00 82.56 88 LYS A C 1
ATOM 657 O O . LYS A 1 88 ? -8.366 -7.511 -3.739 1.00 82.56 88 LYS A O 1
ATOM 662 N N . LEU A 1 89 ? -8.269 -6.650 -5.819 1.00 82.69 89 LEU A N 1
ATOM 663 C CA . LEU A 1 89 ? -8.244 -5.246 -5.407 1.00 82.69 89 LEU A CA 1
ATOM 664 C C . LEU A 1 89 ? -9.536 -4.852 -4.679 1.00 82.69 89 LEU A C 1
ATOM 666 O O . LEU A 1 89 ? -9.468 -4.250 -3.611 1.00 82.69 89 LEU A O 1
ATOM 670 N N . LEU A 1 90 ? -10.704 -5.250 -5.195 1.00 84.19 90 LEU A N 1
ATOM 671 C CA . LEU A 1 90 ? -12.000 -5.009 -4.546 1.00 84.19 90 LEU A CA 1
ATOM 672 C C . LEU A 1 90 ? -12.080 -5.647 -3.154 1.00 84.19 90 LEU A C 1
ATOM 674 O O . LEU A 1 90 ? -12.456 -4.982 -2.189 1.00 84.19 90 LEU A O 1
ATOM 678 N N . LYS A 1 91 ? -11.657 -6.911 -3.022 1.00 84.69 91 LYS A N 1
ATOM 679 C CA . LYS A 1 91 ? -11.610 -7.590 -1.718 1.00 84.69 91 LYS A CA 1
ATOM 680 C C . LYS A 1 91 ? -10.703 -6.853 -0.727 1.00 84.69 91 LYS A C 1
ATOM 682 O O . LYS A 1 91 ? -11.048 -6.716 0.444 1.00 84.69 91 LYS A O 1
ATOM 687 N N . ARG A 1 92 ? -9.554 -6.356 -1.190 1.00 85.19 92 ARG A N 1
ATOM 688 C CA . ARG A 1 92 ? -8.634 -5.560 -0.364 1.00 85.19 92 ARG A CA 1
ATOM 689 C C . ARG A 1 92 ? -9.235 -4.225 0.029 1.00 85.19 92 ARG A C 1
ATOM 691 O O . ARG A 1 92 ? -9.133 -3.866 1.191 1.00 85.19 92 ARG A O 1
ATOM 698 N N . ARG A 1 93 ? -9.892 -3.525 -0.899 1.00 88.00 93 ARG A N 1
ATOM 699 C CA . ARG A 1 93 ? -10.580 -2.258 -0.614 1.00 88.00 93 ARG A CA 1
ATOM 700 C C . ARG A 1 93 ? -11.567 -2.429 0.532 1.00 88.00 93 ARG A C 1
ATOM 702 O O . ARG A 1 93 ? -11.525 -1.638 1.460 1.00 88.00 93 ARG A O 1
ATOM 709 N N . ALA A 1 94 ? -12.370 -3.492 0.516 1.00 87.50 94 ALA A N 1
ATOM 710 C CA . ALA A 1 94 ? -13.289 -3.791 1.612 1.00 87.50 94 ALA A CA 1
ATOM 711 C C . ALA A 1 94 ? -12.554 -4.034 2.947 1.00 87.50 94 ALA A C 1
ATOM 713 O O . ALA A 1 94 ? -12.924 -3.453 3.965 1.00 87.50 94 ALA A O 1
ATOM 714 N N . ALA A 1 95 ? -11.484 -4.837 2.944 1.00 87.69 95 ALA A N 1
ATOM 715 C CA . ALA A 1 95 ? -10.719 -5.141 4.157 1.00 87.69 95 ALA A CA 1
ATOM 716 C C . ALA A 1 95 ? -10.013 -3.908 4.752 1.00 87.69 95 ALA A C 1
ATOM 718 O O . ALA A 1 95 ? -10.082 -3.678 5.954 1.00 87.69 95 ALA A O 1
ATOM 719 N N . PHE A 1 96 ? -9.369 -3.091 3.917 1.00 89.12 96 PHE A N 1
ATOM 720 C CA . PHE A 1 96 ? -8.728 -1.848 4.350 1.00 89.12 96 PHE A CA 1
ATOM 721 C C . PHE A 1 96 ? -9.761 -0.788 4.761 1.00 89.12 96 PHE A C 1
ATOM 723 O O . PHE A 1 96 ? -9.554 -0.098 5.757 1.00 89.12 96 PHE A O 1
ATOM 730 N N . SER A 1 97 ? -10.906 -0.712 4.076 1.00 90.12 97 SER A N 1
ATOM 731 C CA . SER A 1 97 ? -11.998 0.203 4.432 1.00 90.12 97 SER A CA 1
ATOM 732 C C . SER A 1 97 ? -12.562 -0.094 5.819 1.00 90.12 97 SER A C 1
ATOM 734 O O . SER A 1 97 ? -12.755 0.837 6.599 1.00 90.12 97 SER A O 1
ATOM 736 N N . ALA A 1 98 ? -12.696 -1.372 6.192 1.00 89.44 98 ALA A N 1
ATOM 737 C CA . ALA A 1 98 ? -13.068 -1.769 7.553 1.00 89.44 98 ALA A CA 1
ATOM 738 C C . ALA A 1 98 ? -12.060 -1.300 8.626 1.00 89.44 98 ALA A C 1
ATOM 740 O O . ALA A 1 98 ? -12.410 -1.175 9.796 1.00 89.44 98 ALA A O 1
ATOM 741 N N . LEU A 1 99 ? -10.819 -1.001 8.231 1.00 88.31 99 LEU A N 1
ATOM 742 C CA . LEU A 1 99 ? -9.762 -0.458 9.089 1.00 88.31 99 LEU A CA 1
ATOM 743 C C . LEU A 1 99 ? -9.636 1.075 8.984 1.00 88.31 99 LEU A C 1
ATOM 745 O O . LEU A 1 99 ? -8.736 1.664 9.590 1.00 88.31 99 LEU A O 1
ATOM 749 N N . GLY A 1 100 ? -10.525 1.738 8.236 1.00 91.00 100 GLY A N 1
ATOM 750 C CA . GLY A 1 100 ? -10.515 3.184 7.994 1.00 91.00 100 GLY A CA 1
ATOM 751 C C . GLY A 1 100 ? -9.477 3.644 6.968 1.00 91.00 100 GLY A C 1
ATOM 752 O O . GLY A 1 100 ? -9.068 4.804 6.996 1.00 91.00 100 GLY A O 1
ATOM 753 N N . TYR A 1 101 ? -9.023 2.737 6.105 1.00 92.12 101 TYR A N 1
ATOM 754 C CA . TYR A 1 101 ? -8.114 3.023 5.003 1.00 92.12 101 TYR A CA 1
ATOM 755 C C . TYR A 1 101 ? -8.845 2.969 3.671 1.00 92.12 101 TYR A C 1
ATOM 757 O O . TYR A 1 101 ? -9.651 2.075 3.413 1.00 92.12 101 TYR A O 1
ATOM 765 N N . ARG A 1 102 ? -8.483 3.869 2.773 1.00 91.81 102 ARG A N 1
ATOM 766 C CA . ARG A 1 102 ? -8.856 3.798 1.368 1.00 91.81 102 ARG A CA 1
ATOM 767 C C . ARG A 1 102 ? -7.661 3.295 0.562 1.00 91.81 102 ARG A C 1
ATOM 769 O O . ARG A 1 102 ? -6.513 3.450 0.980 1.00 91.81 102 ARG A O 1
ATOM 776 N N . LEU A 1 103 ? -7.937 2.600 -0.543 1.00 90.31 103 LEU A N 1
ATOM 777 C CA . LEU A 1 103 ? -6.895 2.079 -1.427 1.00 90.31 103 LEU A CA 1
ATOM 778 C C . LEU A 1 103 ? -6.910 2.770 -2.782 1.00 90.31 103 LEU A C 1
ATOM 780 O O . LEU A 1 103 ? -7.972 2.909 -3.396 1.00 90.31 103 LEU A O 1
ATOM 784 N N . TRP A 1 104 ? -5.715 3.061 -3.278 1.00 89.19 104 TRP A N 1
ATOM 785 C CA . TRP A 1 104 ? -5.448 3.502 -4.642 1.00 89.19 104 TRP A CA 1
ATOM 786 C C . TRP A 1 104 ? -4.449 2.544 -5.274 1.00 89.19 104 TRP A C 1
ATOM 788 O O . TRP A 1 104 ? -3.586 2.007 -4.583 1.00 89.19 104 TRP A O 1
ATOM 798 N N . GLU A 1 105 ? -4.588 2.299 -6.569 1.00 89.62 105 GLU A N 1
ATOM 799 C CA . GLU A 1 105 ? -3.608 1.541 -7.341 1.00 89.62 105 GLU A CA 1
ATOM 800 C C . GLU A 1 105 ? -3.100 2.437 -8.460 1.00 89.62 105 GLU A C 1
ATOM 802 O O . GLU A 1 105 ? -3.894 3.009 -9.210 1.00 89.62 105 GLU A O 1
ATOM 807 N N . GLU A 1 106 ? -1.784 2.571 -8.534 1.00 89.50 106 GLU A N 1
ATOM 808 C CA . GLU A 1 106 ? -1.099 3.424 -9.493 1.00 89.50 106 GLU A CA 1
ATOM 809 C C . GLU A 1 106 ? 0.088 2.675 -10.099 1.00 89.50 106 GLU A C 1
ATOM 811 O O . GLU A 1 106 ? 0.628 1.731 -9.512 1.00 89.50 106 GLU A O 1
ATOM 816 N N . ASP A 1 107 ? 0.505 3.087 -11.289 1.00 87.19 107 ASP A N 1
ATOM 817 C CA . ASP A 1 107 ? 1.802 2.700 -11.816 1.00 87.19 107 ASP A CA 1
ATOM 818 C C . ASP A 1 107 ? 2.920 3.516 -11.137 1.00 87.19 107 ASP A C 1
ATOM 820 O O . ASP A 1 107 ? 2.698 4.489 -10.417 1.00 87.19 107 ASP A O 1
ATOM 824 N N . ALA A 1 108 ? 4.163 3.128 -11.391 1.00 75.88 108 ALA A N 1
ATOM 825 C CA . ALA A 1 108 ? 5.366 3.804 -10.919 1.00 75.88 108 ALA A CA 1
ATOM 826 C C . ALA A 1 108 ? 5.479 5.281 -11.334 1.00 75.88 108 ALA A C 1
ATOM 828 O O . ALA A 1 108 ? 6.332 5.999 -10.813 1.00 75.88 108 ALA A O 1
ATOM 829 N N . ARG A 1 109 ? 4.676 5.718 -12.308 1.00 79.62 109 ARG A N 1
ATOM 830 C CA . ARG A 1 109 ? 4.628 7.089 -12.820 1.00 79.62 109 ARG A CA 1
ATOM 831 C C . ARG A 1 109 ? 3.508 7.899 -12.154 1.00 79.62 109 ARG A C 1
ATOM 833 O O . ARG A 1 109 ? 3.388 9.083 -12.445 1.00 79.62 109 ARG A O 1
ATOM 840 N N . GLY A 1 110 ? 2.730 7.287 -11.257 1.00 80.12 110 GLY A N 1
ATOM 841 C CA . GLY A 1 110 ? 1.612 7.914 -10.554 1.00 80.12 110 GLY A CA 1
ATOM 842 C C . GLY A 1 110 ? 0.307 7.913 -11.350 1.00 80.12 110 GLY A C 1
ATOM 843 O O . GLY A 1 110 ? -0.619 8.641 -10.999 1.00 80.12 110 GLY A O 1
ATOM 844 N N . HIS A 1 111 ? 0.205 7.133 -12.430 1.00 84.94 111 HIS A N 1
ATOM 845 C CA . HIS A 1 111 ? -1.047 7.025 -13.172 1.00 84.94 111 HIS A CA 1
ATOM 846 C C . HIS A 1 111 ? -1.964 5.987 -12.528 1.00 84.94 111 HIS A C 1
ATOM 848 O O . HIS A 1 111 ? -1.509 4.871 -12.263 1.00 84.94 111 HIS A O 1
ATOM 854 N N . PRO A 1 112 ? -3.259 6.293 -12.340 1.00 83.56 112 PRO A N 1
ATOM 855 C CA . PRO A 1 112 ? -4.235 5.313 -11.892 1.00 83.56 112 PRO A CA 1
ATOM 856 C C . PRO A 1 112 ? -4.260 4.081 -12.798 1.00 83.56 112 PRO A C 1
ATOM 858 O O . PRO A 1 112 ? -4.237 4.185 -14.025 1.00 83.56 112 PRO A O 1
ATOM 861 N N . VAL A 1 113 ? -4.343 2.905 -12.184 1.00 80.06 113 VAL A N 1
ATOM 862 C CA . VAL A 1 113 ? -4.415 1.627 -12.892 1.00 80.06 113 VAL A CA 1
ATOM 863 C C . VAL A 1 113 ? -5.865 1.126 -12.839 1.00 80.06 113 VAL A C 1
ATOM 865 O O . VAL A 1 113 ? -6.354 0.777 -11.769 1.00 80.06 113 VAL A O 1
ATOM 868 N N . GLU A 1 114 ? -6.562 1.124 -13.985 1.00 64.75 114 GLU A N 1
ATOM 869 C CA . GLU A 1 114 ? -8.012 0.812 -14.094 1.00 64.75 114 GLU A CA 1
ATOM 870 C C . GLU A 1 114 ? -8.417 -0.653 -13.865 1.00 64.75 114 GLU A C 1
ATOM 872 O O . GLU A 1 114 ? -7.797 -1.549 -14.478 1.00 64.75 114 GLU A O 1
#

Sequence (114 aa):
MMTTNPRAAPILAARIATFVSAGRPYLVWAIPGDQPPAEAMAAPCLSATFMVDGGCALVALNDPHLTAYIRLKVPLVFACERKVDRRKLLKRRAAFSALGYRLWEEDARGHPVE

Radius of gyration: 13.46 Å; chains: 1; bounding box: 28×38×29 Å

Organism: NCBI:txid92933

Foldseek 3Di:
DDDFPPVQLVVVLVVLVVLVVVQQFKKKKWAQADDDPCVSSVTRFAEEEDEDELQCVVVVVVPPVVVVCLVVRHMYMYRYNDDRDPVSVVVVQVVSVVSRIGIFMATSVRHGDD

pLDDT: mean 78.65, std 12.86, range [35.0, 92.12]

Secondary structure (DSSP, 8-state):
-----TTHHHHHHHHHHHHHHTT--EEEEEEESS--HHHHTTS----EEEE--TTTHHHHTT-HHHHHHHHTT--EEEEESSPPPHHHHHHHHHHHHTTTEEEEEEETTS-B--